Protein AF-A0AA41VB77-F1 (afdb_monomer_lite)

Secondary structure (DSSP, 8-state):
---PPPHHHHHHHGGGS-HHHHHHGGGT-HHHHHHHT-HHHHHHHHHHHHHHHHHHHH--

Sequence (60 aa):
MSRYLPEEIIGDILPRLPAKSVLRFRCVCKSWLKLFRNPNFVKHHLKYAKQRNSTNLLLS

Organism: Papaver nudicaule (NCBI:txid74823)

Foldseek 3Di:
DDPDDDPVVVLVPLLLDDPVVLVVCCPVDPVSVVSVPDVVSVVSSVVNVVVVVVVVVVVD

InterPro domains:
  IPR001810 F-box domain [PF00646] (5-43)
  IPR001810 F-box domain [PS50181] (1-45)
  IPR001810 F-box domain [SM00256] (5-45)
  IPR036047 F-box-like domain superfamily [SSF81383] (4-49)
  IPR050796 SCF complex F-box component [PTHR31672] (3-55)

Structure (mmCIF, N/CA/C/O backbone):
data_AF-A0AA41VB77-F1
#
_entry.id   AF-A0AA41VB77-F1
#
loop_
_atom_site.group_PDB
_atom_site.id
_atom_site.type_symbol
_atom_site.label_atom_id
_atom_site.label_alt_id
_atom_site.label_comp_id
_atom_site.label_asym_id
_atom_site.label_entity_id
_atom_site.label_seq_id
_atom_site.pdbx_PDB_ins_code
_atom_site.Cartn_x
_atom_site.Cartn_y
_atom_site.Cartn_z
_atom_site.occupancy
_atom_site.B_iso_or_equiv
_atom_site.auth_seq_id
_atom_site.auth_comp_id
_atom_site.auth_asym_id
_atom_site.auth_atom_id
_atom_site.pdbx_PDB_model_num
ATOM 1 N N . MET A 1 1 ? 0.191 -4.717 -27.870 1.00 50.62 1 MET A N 1
ATOM 2 C CA . MET A 1 1 ? -0.805 -4.467 -26.803 1.00 50.62 1 MET A CA 1
ATOM 3 C C . MET A 1 1 ? -0.073 -4.384 -25.469 1.00 50.62 1 MET A C 1
ATOM 5 O O . MET A 1 1 ? 0.526 -5.372 -25.058 1.00 50.62 1 MET A O 1
ATOM 9 N N . SER A 1 2 ? -0.032 -3.206 -24.841 1.00 66.81 2 SER A N 1
ATOM 10 C CA . SER A 1 2 ? 0.554 -3.037 -23.503 1.00 66.81 2 SER A CA 1
ATOM 11 C C . SER A 1 2 ? -0.316 -3.762 -22.473 1.00 66.81 2 SER A C 1
ATOM 13 O O . SER A 1 2 ? -1.529 -3.585 -22.468 1.00 66.81 2 SER A O 1
ATOM 15 N N . ARG A 1 3 ? 0.295 -4.589 -21.618 1.00 79.19 3 ARG A N 1
ATOM 16 C CA . ARG A 1 3 ? -0.389 -5.331 -20.540 1.00 79.19 3 ARG A CA 1
ATOM 17 C C . ARG A 1 3 ? -0.382 -4.576 -19.202 1.00 79.19 3 ARG A C 1
ATOM 19 O O . ARG A 1 3 ? -0.648 -5.175 -18.165 1.00 79.19 3 ARG A O 1
ATOM 26 N N . TYR A 1 4 ? -0.029 -3.292 -19.211 1.00 84.25 4 TYR A N 1
ATOM 27 C CA . TYR A 1 4 ? 0.127 -2.491 -17.999 1.00 84.25 4 TYR A CA 1
ATOM 28 C C . TYR A 1 4 ? -1.103 -1.620 -17.751 1.00 84.25 4 TYR A C 1
ATOM 30 O O . TYR A 1 4 ? -1.582 -0.938 -18.655 1.00 84.25 4 TYR A O 1
ATOM 38 N N . LEU A 1 5 ? -1.593 -1.638 -16.510 1.00 88.44 5 LEU A N 1
ATOM 39 C CA . LEU A 1 5 ? -2.616 -0.704 -16.045 1.00 88.44 5 LEU A CA 1
ATOM 40 C C . LEU A 1 5 ? -1.993 0.687 -15.820 1.00 88.44 5 LEU A C 1
ATOM 42 O O . LEU A 1 5 ? -0.877 0.755 -15.294 1.00 88.44 5 LEU A O 1
ATOM 46 N N . PRO A 1 6 ? -2.698 1.782 -16.161 1.00 90.94 6 PRO A N 1
ATOM 47 C CA . PRO A 1 6 ? -2.269 3.137 -15.819 1.00 90.94 6 PRO A CA 1
ATOM 48 C C . PRO A 1 6 ? -2.103 3.330 -14.304 1.00 90.94 6 PRO A C 1
ATOM 50 O O . PRO A 1 6 ? -2.823 2.721 -13.5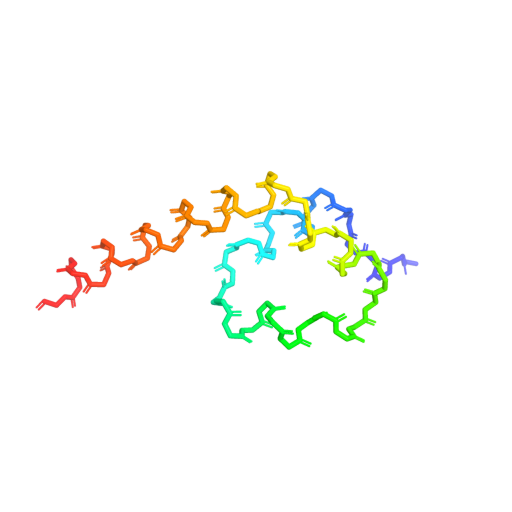08 1.00 90.94 6 PRO A O 1
ATOM 53 N N . GLU A 1 7 ? -1.180 4.205 -13.896 1.00 88.06 7 GLU A N 1
ATOM 54 C CA . GLU A 1 7 ? -0.871 4.453 -12.478 1.00 88.06 7 GLU A CA 1
ATOM 55 C C . GLU A 1 7 ? -2.078 4.996 -11.701 1.00 88.06 7 GLU A C 1
ATOM 57 O O . GLU A 1 7 ? -2.295 4.611 -10.554 1.00 88.06 7 GLU A O 1
ATOM 62 N N . GLU A 1 8 ? -2.912 5.806 -12.351 1.00 89.44 8 GLU A N 1
ATOM 63 C CA . GLU A 1 8 ? -4.173 6.328 -11.809 1.00 89.44 8 GLU A CA 1
ATOM 64 C C . GLU A 1 8 ? -5.121 5.194 -11.402 1.00 89.44 8 GLU A C 1
ATOM 66 O O . GLU A 1 8 ? -5.613 5.148 -10.276 1.00 89.44 8 GLU A O 1
ATOM 71 N N . ILE A 1 9 ? -5.290 4.205 -12.284 1.00 92.62 9 ILE A N 1
ATOM 72 C CA . ILE A 1 9 ? -6.156 3.047 -12.045 1.00 92.62 9 ILE A CA 1
ATOM 73 C C . ILE A 1 9 ? -5.595 2.175 -10.916 1.00 92.62 9 ILE A C 1
ATOM 75 O O . ILE A 1 9 ? -6.336 1.706 -10.052 1.00 92.62 9 ILE A O 1
ATOM 79 N N . ILE A 1 10 ? -4.273 1.988 -10.866 1.00 92.56 10 ILE A N 1
ATOM 80 C CA . ILE A 1 10 ? -3.604 1.297 -9.752 1.00 92.56 10 ILE A CA 1
ATOM 81 C C . ILE A 1 10 ? -3.840 2.055 -8.433 1.00 92.56 10 ILE A C 1
ATOM 83 O O . ILE A 1 10 ? -4.128 1.434 -7.404 1.00 92.56 10 ILE A O 1
ATOM 87 N N . GLY A 1 11 ? -3.756 3.387 -8.478 1.00 91.88 11 GLY A N 1
ATOM 88 C CA . GLY A 1 11 ? -4.017 4.301 -7.369 1.00 91.88 11 GLY A CA 1
ATOM 89 C C . GLY A 1 11 ? -5.448 4.242 -6.838 1.00 91.88 11 GLY A C 1
ATOM 90 O O . GLY A 1 11 ? -5.647 4.527 -5.661 1.00 91.88 11 GLY A O 1
ATOM 91 N N . ASP A 1 12 ? -6.411 3.797 -7.646 1.00 92.25 12 ASP A N 1
ATOM 92 C CA . ASP A 1 12 ? -7.806 3.599 -7.242 1.00 92.25 12 ASP A CA 1
ATOM 93 C C . ASP A 1 12 ? -8.116 2.179 -6.757 1.00 92.25 12 ASP A C 1
ATOM 95 O O . ASP A 1 12 ? -8.949 1.999 -5.861 1.00 92.25 12 ASP A O 1
ATOM 99 N N . ILE A 1 13 ? -7.453 1.166 -7.326 1.00 94.31 13 ILE A N 1
ATOM 100 C CA . ILE A 1 13 ? -7.667 -0.245 -6.979 1.00 94.31 13 ILE A CA 1
ATOM 101 C C . ILE A 1 13 ? -6.994 -0.585 -5.649 1.00 94.31 13 ILE A C 1
ATOM 103 O O . ILE A 1 13 ? -7.637 -1.126 -4.746 1.00 94.31 13 ILE A O 1
ATOM 107 N N . LEU A 1 14 ? -5.701 -0.279 -5.507 1.00 95.06 14 LEU A N 1
ATOM 108 C CA . LEU A 1 14 ? -4.911 -0.730 -4.359 1.00 95.06 14 LEU A CA 1
ATOM 109 C C . LEU A 1 14 ? -5.429 -0.219 -2.997 1.00 95.06 14 LEU A C 1
ATOM 111 O O . LEU A 1 14 ? -5.405 -1.008 -2.049 1.00 95.06 14 LEU A O 1
ATOM 115 N N . PRO A 1 15 ? -5.954 1.019 -2.847 1.00 95.06 15 PRO A N 1
ATOM 116 C CA . PRO A 1 15 ? -6.530 1.472 -1.578 1.00 95.06 15 PRO A CA 1
ATOM 117 C C . PRO A 1 15 ? -7.803 0.735 -1.146 1.00 95.06 15 PRO A C 1
ATOM 119 O O . PRO A 1 15 ? -8.170 0.814 0.023 1.00 95.06 15 PRO A O 1
ATOM 122 N N . ARG A 1 16 ? -8.502 0.048 -2.059 1.00 94.88 16 ARG A N 1
ATOM 123 C CA . ARG A 1 16 ? -9.745 -0.688 -1.753 1.00 94.88 16 ARG A CA 1
ATOM 124 C C . ARG A 1 16 ? -9.481 -2.091 -1.203 1.00 94.88 16 ARG A C 1
ATOM 126 O O . ARG A 1 16 ? -10.399 -2.760 -0.726 1.00 94.88 16 ARG A O 1
ATOM 133 N N . LEU A 1 17 ? -8.239 -2.562 -1.295 1.00 94.38 17 LEU A N 1
ATOM 134 C CA . LEU A 1 17 ? -7.854 -3.895 -0.852 1.00 94.38 17 LEU A CA 1
ATOM 135 C C . LEU A 1 17 ? -7.738 -3.972 0.678 1.00 94.38 17 LEU A C 1
ATOM 137 O O . LEU A 1 17 ? -7.446 -2.973 1.329 1.00 94.38 17 LEU A O 1
ATOM 141 N N . PRO A 1 18 ? -7.908 -5.162 1.281 1.00 93.31 18 PRO A N 1
ATOM 142 C CA . PRO A 1 18 ? -7.625 -5.353 2.699 1.00 93.31 18 PRO A CA 1
ATOM 143 C C . PRO A 1 18 ? -6.166 -5.034 3.047 1.00 93.31 18 PRO A C 1
ATOM 145 O O . PRO A 1 18 ? -5.248 -5.415 2.314 1.00 93.31 18 PRO A O 1
ATOM 148 N N . ALA A 1 19 ? -5.941 -4.466 4.236 1.00 92.12 19 ALA A N 1
ATOM 149 C CA . ALA A 1 19 ? -4.607 -4.089 4.717 1.00 92.12 19 ALA A CA 1
ATOM 150 C C . ALA A 1 19 ? -3.585 -5.238 4.632 1.00 92.12 19 ALA A C 1
ATOM 152 O O . ALA A 1 19 ? -2.451 -5.036 4.201 1.00 92.12 19 ALA A O 1
ATOM 153 N N . LYS A 1 20 ? -3.993 -6.469 4.983 1.00 93.12 20 LYS A N 1
ATOM 154 C CA . LYS A 1 20 ? -3.126 -7.660 4.907 1.00 93.12 20 LYS A CA 1
ATOM 155 C C . LYS A 1 20 ? -2.606 -7.917 3.487 1.00 93.12 20 LYS A C 1
ATOM 157 O O . LYS A 1 20 ? -1.448 -8.298 3.333 1.00 93.12 20 LYS A O 1
ATOM 162 N N . SER A 1 21 ? -3.427 -7.689 2.462 1.00 95.06 21 SER A N 1
ATOM 163 C CA . SER A 1 21 ? -3.022 -7.847 1.060 1.00 95.06 21 SER A CA 1
ATOM 164 C C . SER A 1 21 ? -2.048 -6.748 0.641 1.00 95.06 21 SER A C 1
ATOM 166 O O . SER A 1 21 ? -0.993 -7.046 0.086 1.00 95.06 21 SER A O 1
ATOM 168 N N . VAL A 1 22 ? -2.340 -5.492 0.996 1.00 94.88 22 VAL A N 1
ATOM 169 C CA . VAL A 1 22 ? -1.466 -4.339 0.710 1.00 94.88 22 VAL A CA 1
ATOM 170 C C . VAL A 1 22 ? -0.067 -4.529 1.311 1.00 94.88 22 VAL A C 1
ATOM 172 O O . VAL A 1 22 ? 0.935 -4.239 0.659 1.00 94.88 22 VAL A O 1
ATOM 175 N N . LEU A 1 23 ? 0.029 -5.074 2.529 1.00 93.00 23 LEU A N 1
ATOM 176 C CA . LEU A 1 23 ? 1.316 -5.367 3.169 1.00 93.00 23 LEU A CA 1
ATOM 177 C C . LEU A 1 23 ? 2.149 -6.386 2.382 1.00 93.00 23 LEU A C 1
ATOM 179 O O . LEU A 1 23 ? 3.349 -6.176 2.213 1.00 93.00 23 LEU A O 1
ATOM 183 N N . ARG A 1 24 ? 1.525 -7.454 1.869 1.00 96.25 24 ARG A N 1
ATOM 184 C CA . ARG A 1 24 ? 2.207 -8.460 1.038 1.00 96.25 24 ARG A CA 1
ATOM 185 C C . ARG A 1 24 ? 2.679 -7.867 -0.288 1.00 96.25 24 ARG A C 1
ATOM 187 O O . ARG A 1 24 ? 3.747 -8.215 -0.765 1.00 96.25 24 ARG A O 1
ATOM 194 N N . PHE A 1 25 ? 1.933 -6.922 -0.853 1.00 95.31 25 PHE A N 1
ATOM 195 C CA . PHE A 1 25 ? 2.251 -6.311 -2.146 1.00 95.31 25 PHE A CA 1
ATOM 196 C C . PHE A 1 25 ? 3.451 -5.357 -2.128 1.00 95.31 25 PHE A C 1
ATOM 198 O O . PHE A 1 25 ? 3.936 -4.958 -3.186 1.00 95.31 25 PHE A O 1
ATOM 205 N N . ARG A 1 26 ? 3.990 -5.030 -0.948 1.00 93.56 26 ARG A N 1
ATOM 206 C CA . ARG A 1 26 ? 5.218 -4.230 -0.803 1.00 93.56 26 ARG A CA 1
ATOM 207 C C . ARG A 1 26 ? 6.430 -4.843 -1.511 1.00 93.56 26 ARG A C 1
ATOM 209 O O . ARG A 1 26 ? 7.332 -4.097 -1.876 1.00 93.56 26 ARG A O 1
ATOM 216 N N . CYS A 1 27 ? 6.458 -6.165 -1.699 1.00 94.25 27 CYS A N 1
ATOM 217 C CA . CYS A 1 27 ? 7.562 -6.858 -2.365 1.00 94.25 27 CYS A CA 1
ATOM 218 C C . CYS A 1 27 ? 7.417 -6.961 -3.892 1.00 94.25 27 CYS A C 1
ATOM 220 O O . CYS A 1 27 ? 8.349 -7.421 -4.542 1.00 94.25 27 CYS A O 1
ATOM 222 N N . VAL A 1 28 ? 6.289 -6.536 -4.476 1.00 93.44 28 VAL A N 1
ATOM 223 C CA . VAL A 1 28 ? 6.017 -6.717 -5.914 1.00 93.44 28 VAL A CA 1
ATOM 224 C C . VAL A 1 28 ? 6.890 -5.799 -6.769 1.00 93.44 28 VAL A C 1
ATOM 226 O O . VAL A 1 28 ? 7.529 -6.255 -7.713 1.00 93.44 28 VAL A O 1
ATOM 229 N N . CYS A 1 29 ? 6.932 -4.500 -6.457 1.00 92.88 29 CYS A N 1
ATOM 230 C CA . CYS A 1 29 ? 7.804 -3.549 -7.146 1.00 92.88 29 CYS A CA 1
ATOM 231 C C . CYS A 1 29 ? 8.059 -2.279 -6.316 1.00 92.88 29 CYS A C 1
ATOM 233 O O . CYS A 1 29 ? 7.307 -1.934 -5.399 1.00 92.88 29 CYS A O 1
ATOM 235 N N . LYS A 1 30 ? 9.116 -1.537 -6.677 1.00 93.75 30 LYS A N 1
ATOM 236 C CA . LYS A 1 30 ? 9.504 -0.284 -6.001 1.00 93.75 30 LYS A CA 1
ATOM 237 C C . LYS A 1 30 ? 8.430 0.806 -6.112 1.00 93.75 30 LYS A C 1
ATOM 239 O O . LYS A 1 30 ? 8.239 1.557 -5.157 1.00 93.75 30 LYS A O 1
ATOM 244 N N . SER A 1 31 ? 7.717 0.879 -7.238 1.00 92.69 31 SER A N 1
ATOM 245 C CA . SER A 1 31 ? 6.660 1.876 -7.458 1.00 92.69 31 SER A CA 1
ATOM 246 C C . SER A 1 31 ? 5.501 1.688 -6.481 1.00 92.69 31 SER A C 1
ATOM 248 O O . SER A 1 31 ? 5.063 2.648 -5.854 1.00 92.69 31 SER A O 1
ATOM 250 N N . TRP A 1 32 ? 5.064 0.445 -6.261 1.00 94.50 32 TRP A N 1
ATOM 251 C CA . TRP A 1 32 ? 4.011 0.136 -5.292 1.00 94.50 32 TRP A CA 1
ATOM 252 C C . TRP A 1 32 ? 4.469 0.386 -3.858 1.00 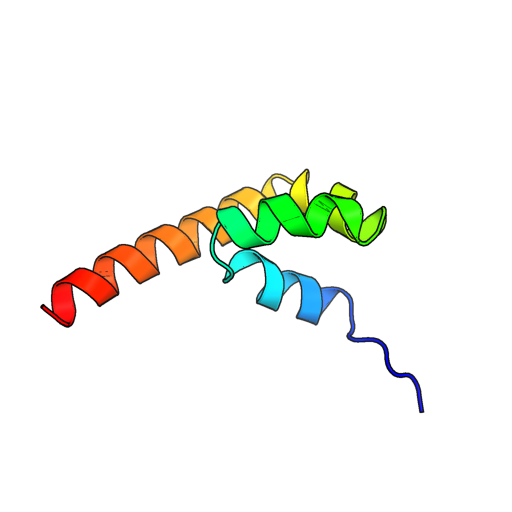94.50 32 TRP A C 1
ATOM 254 O O . TRP A 1 32 ? 3.739 0.986 -3.075 1.00 94.50 32 TRP A O 1
ATOM 264 N N . LEU A 1 33 ? 5.711 0.022 -3.521 1.00 95.25 33 LEU A N 1
ATOM 265 C CA . LEU A 1 33 ? 6.282 0.359 -2.217 1.00 95.25 33 LEU A CA 1
ATOM 266 C C . LEU A 1 33 ? 6.284 1.879 -1.967 1.00 95.25 33 LEU A C 1
ATOM 268 O O . LEU A 1 33 ? 5.942 2.312 -0.867 1.00 95.25 33 LEU A O 1
ATOM 272 N N . LYS A 1 34 ? 6.635 2.693 -2.973 1.00 94.69 34 LYS A N 1
ATOM 273 C CA . LYS A 1 34 ? 6.573 4.162 -2.889 1.00 94.69 34 LYS A CA 1
ATOM 274 C C . LYS A 1 34 ? 5.133 4.653 -2.726 1.00 94.69 34 LYS A C 1
ATOM 276 O O . LYS A 1 3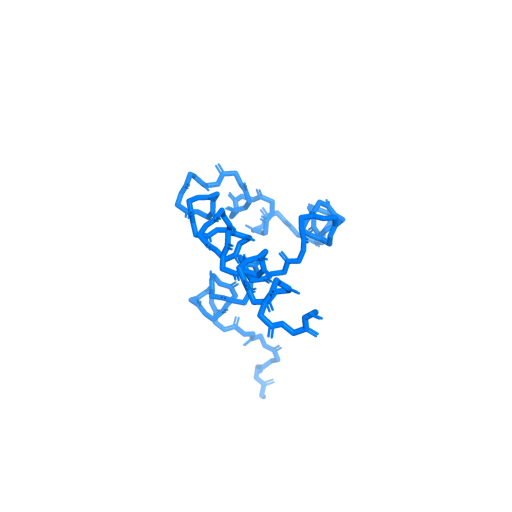4 ? 4.883 5.485 -1.856 1.00 94.69 34 LYS A O 1
ATOM 281 N N . LEU A 1 35 ? 4.193 4.107 -3.499 1.00 94.38 35 LEU A N 1
ATOM 282 C CA . LEU A 1 35 ? 2.769 4.431 -3.407 1.00 94.38 35 LEU A CA 1
ATOM 283 C C . LEU A 1 35 ? 2.217 4.156 -2.002 1.00 94.38 35 LEU A C 1
ATOM 285 O O . LEU A 1 35 ? 1.563 5.015 -1.422 1.00 94.38 35 LEU A O 1
ATOM 289 N N . PHE A 1 36 ? 2.545 3.011 -1.401 1.00 94.69 36 PHE A N 1
ATOM 290 C CA . PHE A 1 36 ? 2.079 2.653 -0.057 1.00 94.69 36 PHE A CA 1
ATOM 291 C C . PHE A 1 36 ? 2.655 3.527 1.061 1.00 94.69 36 PHE A C 1
ATOM 293 O O . PHE A 1 36 ? 2.095 3.561 2.155 1.00 94.69 36 PHE A O 1
ATOM 300 N N . ARG A 1 37 ? 3.766 4.229 0.809 1.00 93.25 37 ARG A N 1
ATOM 301 C CA . ARG A 1 37 ? 4.350 5.211 1.738 1.00 93.25 37 ARG A CA 1
ATOM 302 C C . ARG A 1 37 ? 3.758 6.611 1.556 1.00 93.25 37 ARG A C 1
ATOM 304 O O . ARG A 1 37 ? 4.040 7.486 2.369 1.00 93.25 37 ARG A O 1
ATOM 311 N N . ASN A 1 38 ? 2.948 6.836 0.521 1.00 94.69 38 ASN A N 1
ATOM 312 C CA . ASN A 1 38 ? 2.312 8.124 0.269 1.00 94.69 38 ASN A CA 1
ATOM 313 C C . ASN A 1 38 ? 1.160 8.366 1.273 1.00 94.69 38 ASN A C 1
ATOM 315 O O . ASN A 1 38 ? 0.241 7.544 1.350 1.00 94.69 38 ASN A O 1
ATOM 319 N N . PRO A 1 39 ? 1.135 9.499 2.001 1.00 95.56 39 PRO A N 1
ATOM 320 C CA . PRO A 1 39 ? 0.040 9.836 2.915 1.00 95.56 39 PRO A CA 1
ATOM 321 C C . PRO A 1 39 ? -1.348 9.842 2.256 1.00 95.56 39 PRO A C 1
ATOM 323 O O . PRO A 1 39 ? -2.330 9.437 2.880 1.00 95.56 39 PRO A O 1
ATOM 326 N N . ASN A 1 40 ? -1.441 10.234 0.981 1.00 94.25 40 ASN A N 1
ATOM 327 C CA . ASN A 1 40 ? -2.700 10.229 0.234 1.00 94.25 40 ASN A CA 1
ATOM 328 C C . ASN A 1 40 ? -3.241 8.806 0.050 1.00 94.25 40 ASN A C 1
ATOM 330 O O . ASN A 1 40 ? -4.442 8.581 0.207 1.00 94.25 40 ASN A O 1
ATOM 334 N N . PHE A 1 41 ? -2.357 7.833 -0.199 1.00 95.06 41 PHE A N 1
ATOM 335 C CA . PHE A 1 41 ? -2.737 6.423 -0.263 1.00 95.06 41 PHE A CA 1
ATOM 336 C C . PHE A 1 41 ? -3.309 5.957 1.079 1.00 95.06 41 PHE A C 1
ATOM 338 O O . PHE A 1 41 ? -4.382 5.358 1.118 1.00 95.06 41 PHE A O 1
ATOM 345 N N . VAL A 1 42 ? -2.638 6.285 2.191 1.00 94.62 42 VAL A N 1
ATOM 346 C CA . VAL A 1 42 ? -3.095 5.918 3.541 1.00 94.62 42 VAL A CA 1
ATOM 347 C C . VAL A 1 42 ? -4.470 6.524 3.837 1.00 94.62 42 VAL A C 1
ATOM 349 O O . VAL A 1 42 ? -5.361 5.818 4.310 1.00 94.62 42 VAL A O 1
ATOM 352 N N . LYS A 1 43 ? -4.685 7.801 3.498 1.00 95.62 43 LYS A N 1
ATOM 353 C CA . LYS A 1 43 ? -5.978 8.484 3.666 1.00 95.62 43 LYS A CA 1
ATOM 354 C C . LYS A 1 43 ? -7.098 7.793 2.880 1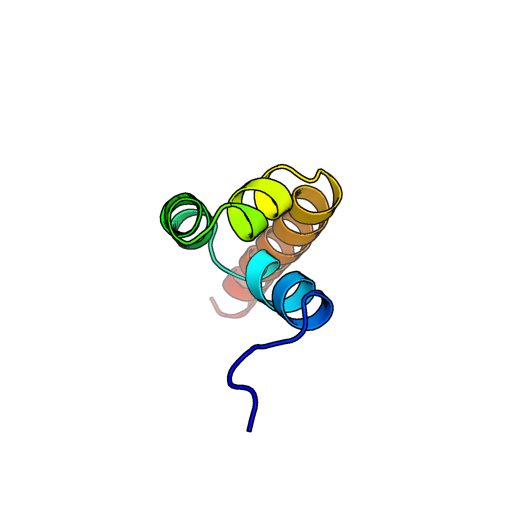.00 95.62 43 LYS A C 1
ATOM 356 O O . LYS A 1 43 ? -8.164 7.535 3.442 1.00 95.62 43 LYS A O 1
ATOM 361 N N . HIS A 1 44 ? -6.866 7.464 1.608 1.00 95.12 44 HIS A N 1
ATOM 362 C CA . HIS A 1 44 ? -7.842 6.736 0.791 1.00 95.12 44 HIS A CA 1
ATOM 363 C C . HIS A 1 44 ? -8.105 5.329 1.324 1.00 95.12 44 HIS A C 1
ATOM 365 O O . HIS A 1 44 ? -9.261 4.939 1.472 1.00 95.12 44 HIS A O 1
ATOM 371 N N . HIS A 1 45 ? -7.058 4.594 1.691 1.00 95.94 45 HIS A N 1
ATOM 372 C CA . HIS A 1 45 ? -7.190 3.244 2.222 1.00 95.94 45 HIS A CA 1
ATOM 373 C C . HIS A 1 45 ? -7.994 3.221 3.535 1.00 95.94 45 HIS A C 1
ATOM 375 O O . HIS A 1 45 ? -8.872 2.379 3.719 1.00 95.94 45 HIS A O 1
ATOM 381 N N . LEU A 1 46 ? -7.781 4.193 4.431 1.00 94.75 46 LEU A N 1
ATOM 382 C CA . LEU A 1 46 ? -8.580 4.334 5.654 1.00 94.75 46 LEU A CA 1
ATOM 383 C C . LEU A 1 46 ? -10.050 4.672 5.368 1.00 94.75 46 LEU A C 1
ATOM 385 O O . LEU A 1 46 ? -10.932 4.161 6.058 1.00 94.75 46 LEU A O 1
ATOM 389 N N . LYS A 1 47 ? -10.330 5.503 4.355 1.00 94.75 47 LYS A N 1
ATOM 390 C CA . LYS A 1 47 ? -11.705 5.815 3.930 1.00 94.75 47 LYS A CA 1
ATOM 391 C C . LYS A 1 47 ? -12.449 4.543 3.510 1.00 94.75 47 LYS A C 1
ATOM 393 O O . LYS A 1 47 ? -13.552 4.303 3.998 1.00 94.75 47 LYS A O 1
ATOM 398 N N . TYR A 1 48 ? -11.835 3.710 2.671 1.00 93.38 48 TYR A N 1
ATOM 399 C CA . TYR A 1 48 ? -12.443 2.455 2.219 1.00 93.38 48 TYR A CA 1
ATOM 400 C C . TYR A 1 48 ? -12.560 1.413 3.338 1.00 93.38 48 TYR A C 1
ATOM 402 O O . TYR A 1 48 ? -13.578 0.729 3.432 1.00 93.38 48 TYR A O 1
ATOM 410 N N . ALA A 1 49 ? -11.573 1.324 4.235 1.00 90.81 49 ALA A N 1
ATOM 411 C CA . ALA A 1 49 ? -11.646 0.430 5.391 1.00 90.81 49 ALA A CA 1
ATOM 412 C C . ALA A 1 49 ? -12.839 0.765 6.307 1.00 90.81 49 ALA A C 1
ATOM 414 O O . ALA A 1 49 ? -13.551 -0.139 6.744 1.00 90.81 49 ALA A O 1
ATOM 415 N N . LYS A 1 50 ? -13.103 2.059 6.547 1.00 90.94 50 LYS A N 1
ATOM 416 C CA . LYS A 1 50 ? -14.279 2.514 7.308 1.00 90.94 50 LYS A CA 1
ATOM 417 C C . LYS A 1 50 ? -15.586 2.124 6.620 1.00 90.94 50 LYS A C 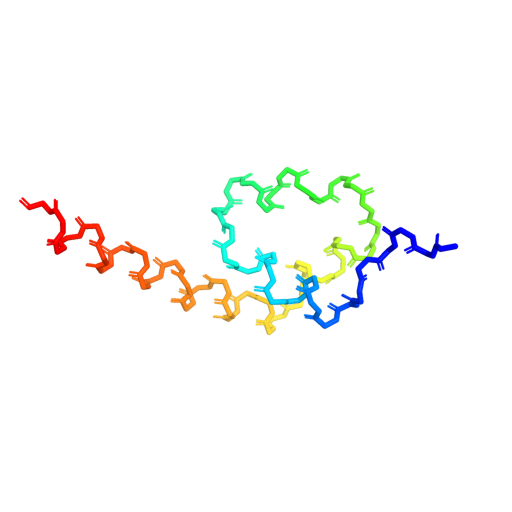1
ATOM 419 O O . LYS A 1 50 ? -16.453 1.550 7.269 1.00 90.94 50 LYS A O 1
ATOM 424 N N . GLN A 1 51 ? -15.697 2.374 5.313 1.00 89.00 51 GLN A N 1
ATOM 425 C CA . GLN A 1 51 ? -16.887 2.012 4.534 1.00 89.00 51 GLN A CA 1
ATOM 426 C C . GLN A 1 51 ? -17.182 0.510 4.599 1.00 89.00 51 GLN A C 1
ATOM 428 O O . GLN A 1 51 ? -18.322 0.124 4.829 1.00 89.00 51 GLN A O 1
ATOM 433 N N . ARG A 1 52 ? -16.154 -0.335 4.470 1.00 83.38 52 ARG A N 1
ATOM 434 C CA . ARG A 1 52 ? -16.305 -1.793 4.534 1.00 83.38 52 ARG A CA 1
ATOM 435 C C . ARG A 1 52 ? -16.832 -2.275 5.888 1.00 83.38 52 ARG A C 1
ATOM 437 O O . ARG A 1 52 ? -17.652 -3.185 5.940 1.00 83.38 52 ARG A O 1
ATOM 444 N N . ASN A 1 53 ? -16.385 -1.663 6.982 1.00 79.31 53 ASN A N 1
ATOM 445 C CA . ASN A 1 53 ? -16.900 -1.996 8.309 1.00 79.31 53 ASN A CA 1
ATOM 446 C C . ASN A 1 53 ? -18.368 -1.579 8.464 1.00 79.31 53 ASN A C 1
ATOM 448 O O . ASN A 1 53 ? -19.146 -2.341 9.025 1.00 79.31 53 ASN A O 1
ATOM 452 N N . SER A 1 54 ? -18.766 -0.428 7.914 1.00 77.81 54 SER A N 1
ATOM 453 C CA . SER A 1 54 ? -20.172 -0.007 7.897 1.00 77.81 54 SER A CA 1
ATOM 454 C C . SER A 1 54 ? -21.054 -0.955 7.083 1.00 77.81 54 SER A C 1
ATOM 456 O O . SER A 1 54 ? -22.137 -1.303 7.534 1.00 77.81 54 SER A O 1
ATOM 458 N N . THR A 1 55 ? -20.599 -1.425 5.917 1.00 70.12 55 THR A N 1
ATOM 459 C CA . THR A 1 55 ? -21.377 -2.375 5.102 1.00 70.12 55 THR A CA 1
ATOM 460 C C . THR A 1 55 ? -21.509 -3.741 5.762 1.00 70.12 55 THR A C 1
ATOM 462 O O . THR A 1 55 ? -22.559 -4.357 5.654 1.00 70.12 55 THR A O 1
ATOM 465 N N . ASN A 1 56 ? -20.477 -4.210 6.473 1.00 68.50 56 ASN A N 1
ATOM 466 C CA . ASN A 1 56 ? -20.545 -5.491 7.180 1.00 68.50 56 ASN A CA 1
ATOM 467 C C . ASN A 1 56 ? -21.614 -5.492 8.285 1.00 68.50 56 ASN A C 1
ATOM 469 O O . ASN A 1 56 ? -22.182 -6.540 8.549 1.00 68.50 56 ASN A O 1
ATOM 473 N N . LEU A 1 57 ? -21.885 -4.335 8.898 1.0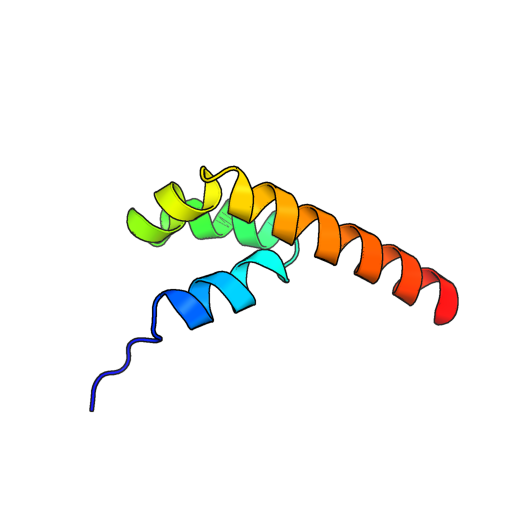0 66.94 57 LEU A N 1
ATOM 474 C CA . LEU A 1 57 ? -22.926 -4.174 9.920 1.00 66.94 57 LEU A CA 1
ATOM 475 C C . LEU A 1 57 ? -24.343 -4.093 9.335 1.00 66.94 57 LEU A C 1
ATOM 477 O O . LEU A 1 57 ? -25.301 -4.370 10.037 1.00 66.94 57 LEU A O 1
ATOM 481 N N . LEU A 1 58 ? -24.491 -3.682 8.071 1.00 68.06 58 LEU A N 1
ATOM 482 C CA . LEU A 1 58 ? -25.793 -3.634 7.390 1.00 68.06 58 LEU A CA 1
ATOM 483 C C . LEU A 1 58 ? -26.207 -4.989 6.803 1.00 68.06 58 LEU A C 1
ATOM 485 O O . LEU A 1 58 ? -27.362 -5.170 6.433 1.00 68.06 58 LEU A O 1
ATOM 489 N N . LEU A 1 59 ? -25.252 -5.907 6.657 1.00 62.59 59 LEU A N 1
ATOM 490 C CA . LEU A 1 59 ? -25.452 -7.244 6.096 1.00 62.59 59 LEU A CA 1
ATOM 491 C C . LEU A 1 59 ? -25.547 -8.336 7.179 1.00 62.59 59 LEU A C 1
ATOM 493 O O . LEU A 1 59 ? -25.613 -9.515 6.834 1.00 62.59 59 LEU A O 1
ATOM 497 N N . SER A 1 60 ? -25.519 -7.950 8.459 1.00 51.47 60 SER A N 1
ATOM 498 C CA . SER A 1 60 ? -25.689 -8.802 9.646 1.00 51.47 60 SER A CA 1
ATOM 499 C C . SER A 1 60 ? -27.004 -8.496 10.341 1.00 51.47 60 SER A C 1
ATOM 501 O O . SER A 1 60 ? -27.681 -9.457 10.754 1.00 51.47 60 SER A O 1
#

Radius of gyration: 13.16 Å; chains: 1; bounding box: 35×19×37 Å

pLDDT: mean 88.4, std 11.0, range [50.62, 96.25]